Protein AF-A0A923DM86-F1 (afdb_monomer)

Solvent-accessible surface area (backbone atoms only — not comparable to full-atom values): 7112 Å² total; per-residue (Å²): 133,87,74,80,78,74,55,28,31,29,49,76,44,84,48,101,79,40,41,33,28,42,34,23,47,80,70,71,84,38,29,40,64,48,74,43,74,49,51,90,98,50,60,51,72,55,55,47,31,74,76,36,71,67,46,40,76,59,92,70,81,76,49,72,68,53,52,44,51,52,42,39,76,75,66,47,95,65,84,83,66,72,77,40,49,45,62,85,91,57,50,77,66,60,50,50,50,55,55,55,58,69,68,55,52,91,96,60,85,79,56,99,88,102

Structure (mmCIF, N/CA/C/O backbone):
data_AF-A0A923DM86-F1
#
_entry.id   AF-A0A923DM86-F1
#
loop_
_atom_site.group_PDB
_atom_site.id
_atom_site.type_symbol
_atom_site.label_atom_id
_atom_site.label_alt_id
_atom_site.label_comp_id
_atom_site.label_asym_id
_atom_site.label_entity_id
_atom_site.label_seq_id
_atom_site.pdbx_PDB_ins_code
_atom_site.Cartn_x
_atom_site.Cartn_y
_atom_site.Cartn_z
_atom_site.occupancy
_atom_site.B_iso_or_equiv
_atom_site.auth_seq_id
_atom_site.auth_comp_id
_atom_site.auth_asym_id
_atom_site.auth_atom_id
_atom_site.pdbx_PDB_model_num
ATOM 1 N N . MET A 1 1 ? 14.857 26.129 4.761 1.00 36.44 1 MET A N 1
ATOM 2 C CA . MET A 1 1 ? 13.739 26.09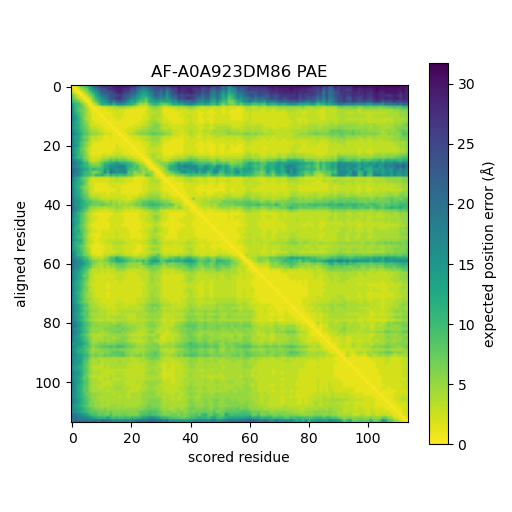2 3.795 1.00 36.44 1 MET A CA 1
ATOM 3 C C . MET A 1 1 ? 12.698 25.129 4.339 1.00 36.44 1 MET A C 1
ATOM 5 O O . MET A 1 1 ? 12.935 23.929 4.335 1.00 36.44 1 MET A O 1
ATOM 9 N N . MET A 1 2 ? 11.630 25.653 4.942 1.00 36.12 2 MET A N 1
ATOM 10 C CA . MET A 1 2 ? 10.562 24.838 5.526 1.00 36.12 2 MET A CA 1
ATOM 11 C C . MET A 1 2 ? 9.779 24.207 4.372 1.00 36.12 2 MET A C 1
ATOM 13 O O . MET A 1 2 ? 9.144 24.922 3.603 1.00 36.12 2 MET A O 1
ATOM 17 N N . LYS A 1 3 ? 9.886 22.884 4.195 1.00 40.31 3 LYS A N 1
ATOM 18 C CA . LYS A 1 3 ? 8.987 22.160 3.294 1.00 40.31 3 LYS A CA 1
ATOM 19 C C . LYS A 1 3 ? 7.604 22.217 3.929 1.00 40.31 3 LYS A C 1
ATOM 21 O O . LYS A 1 3 ? 7.429 21.705 5.031 1.00 40.31 3 LYS A O 1
ATOM 26 N N . THR A 1 4 ? 6.652 22.855 3.261 1.00 41.19 4 THR A N 1
ATOM 27 C CA . THR A 1 4 ? 5.235 22.760 3.610 1.00 41.19 4 THR A CA 1
ATOM 28 C C . THR A 1 4 ? 4.875 21.278 3.668 1.00 41.19 4 THR A C 1
ATOM 30 O O . THR A 1 4 ? 4.911 20.592 2.646 1.00 41.19 4 THR A O 1
ATOM 33 N N . VAL A 1 5 ? 4.613 20.756 4.867 1.00 54.47 5 VAL A N 1
ATOM 34 C CA . VAL A 1 5 ? 4.131 19.385 5.037 1.00 54.47 5 VAL A CA 1
ATOM 35 C C . VAL A 1 5 ? 2.682 19.407 4.587 1.00 54.47 5 VAL A C 1
ATOM 37 O O . VAL A 1 5 ? 1.798 19.846 5.315 1.00 54.47 5 VAL A O 1
ATOM 40 N N . VAL A 1 6 ? 2.447 19.024 3.337 1.00 58.72 6 VAL A N 1
ATOM 41 C CA . VAL A 1 6 ? 1.090 18.840 2.836 1.00 58.72 6 VAL A CA 1
ATOM 42 C C . VAL A 1 6 ? 0.488 17.670 3.615 1.00 58.72 6 VAL A C 1
ATOM 44 O O . VAL A 1 6 ? 1.023 16.559 3.568 1.00 58.72 6 VAL A O 1
ATOM 47 N N . ALA A 1 7 ? -0.590 17.931 4.358 1.00 78.38 7 ALA A N 1
ATOM 48 C CA . ALA A 1 7 ? -1.293 16.918 5.134 1.00 78.38 7 ALA A CA 1
ATOM 49 C C . ALA A 1 7 ? -1.739 15.787 4.199 1.00 78.38 7 ALA A C 1
ATOM 51 O O . ALA A 1 7 ? -2.522 15.998 3.273 1.00 78.38 7 ALA A O 1
ATOM 52 N N . CYS A 1 8 ? -1.183 14.594 4.395 1.00 90.06 8 CYS A N 1
ATOM 53 C CA . CYS A 1 8 ? -1.580 13.428 3.619 1.00 90.06 8 CYS A CA 1
ATOM 54 C C . CYS A 1 8 ? -2.990 12.987 4.029 1.00 90.06 8 CYS A C 1
ATOM 56 O O . CYS A 1 8 ? -3.420 13.187 5.163 1.00 90.06 8 CYS A O 1
ATOM 58 N N . VAL A 1 9 ? -3.699 12.332 3.120 1.00 92.12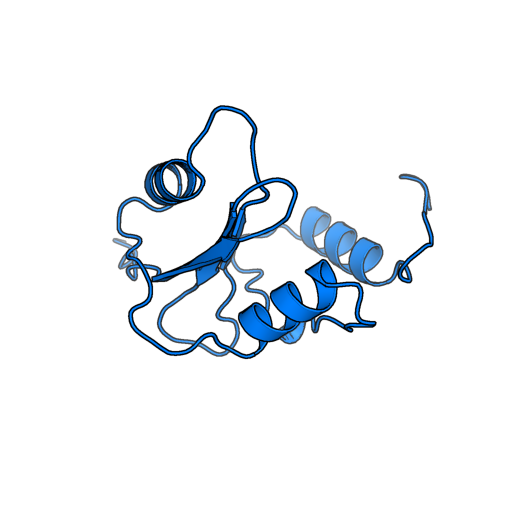 9 VAL A N 1
ATOM 59 C CA . VAL A 1 9 ? -4.965 11.660 3.435 1.00 92.12 9 VAL A CA 1
ATOM 60 C C . VAL A 1 9 ? -4.761 10.158 3.383 1.00 92.12 9 VAL A C 1
ATOM 62 O O . VAL A 1 9 ? -3.910 9.679 2.629 1.00 92.12 9 VAL A O 1
ATOM 65 N N . TYR A 1 10 ? -5.517 9.394 4.164 1.00 93.75 10 TYR A N 1
ATOM 66 C CA . TYR A 1 10 ? -5.429 7.940 4.110 1.00 93.75 10 TYR A CA 1
ATOM 67 C C . TYR A 1 10 ? -6.782 7.236 4.095 1.00 93.75 10 TYR A C 1
ATOM 69 O O . TYR A 1 10 ? -7.732 7.662 4.745 1.00 93.75 10 TYR A O 1
ATOM 77 N N . ASP A 1 11 ? -6.835 6.115 3.380 1.00 93.62 11 ASP A N 1
ATOM 78 C CA . ASP A 1 11 ? -7.936 5.154 3.440 1.00 93.62 11 ASP A CA 1
ATOM 79 C C . ASP A 1 11 ? -7.484 3.898 4.187 1.00 93.62 11 ASP A C 1
ATOM 81 O O . ASP A 1 11 ? -6.316 3.503 4.107 1.00 93.62 11 ASP A O 1
ATOM 85 N N . LEU A 1 12 ? -8.424 3.252 4.874 1.00 94.31 12 LEU A N 1
ATOM 86 C CA . LEU A 1 12 ? -8.256 1.912 5.429 1.00 94.31 12 LEU A CA 1
ATOM 87 C C . LEU A 1 12 ? -9.169 0.954 4.667 1.00 94.31 12 LEU A C 1
ATOM 89 O O . LEU A 1 12 ? -10.367 1.196 4.531 1.00 94.31 12 LEU A O 1
ATOM 93 N N . ILE A 1 13 ? -8.587 -0.124 4.161 1.00 93.56 13 ILE A N 1
ATOM 94 C CA . ILE A 1 13 ? -9.281 -1.166 3.416 1.00 93.56 13 ILE A CA 1
ATOM 95 C C . ILE A 1 13 ? -9.245 -2.444 4.255 1.00 93.56 13 ILE A C 1
ATOM 97 O O . ILE A 1 13 ? -8.158 -2.984 4.491 1.00 93.56 13 ILE A O 1
ATOM 101 N N . PRO A 1 14 ? -10.401 -2.948 4.716 1.00 91.38 14 PRO A N 1
ATOM 102 C CA . PRO A 1 14 ? -10.467 -4.234 5.391 1.00 91.38 14 PRO A CA 1
ATOM 103 C C . PRO A 1 14 ? -9.977 -5.363 4.478 1.00 91.38 14 PRO A C 1
ATOM 105 O O . PRO A 1 14 ? -10.295 -5.403 3.292 1.00 91.38 14 PRO A O 1
ATOM 108 N N . SER A 1 15 ? -9.235 -6.313 5.040 1.00 90.75 15 SER A N 1
ATOM 109 C CA . SER A 1 15 ? -8.862 -7.555 4.361 1.00 90.75 15 SER A CA 1
ATOM 110 C C . SER A 1 15 ? -8.935 -8.734 5.337 1.00 90.75 15 SER A C 1
ATOM 112 O O . SER A 1 15 ? -8.920 -8.511 6.553 1.00 90.75 15 SER A O 1
ATOM 114 N N . PRO A 1 16 ? -8.951 -9.990 4.849 1.00 88.12 16 PRO A N 1
ATOM 115 C CA . PRO A 1 16 ? -8.966 -11.172 5.716 1.00 88.12 16 PRO A CA 1
ATOM 116 C C . PRO A 1 16 ? -7.795 -11.259 6.708 1.00 88.12 16 PRO A C 1
ATOM 118 O O . PRO A 1 16 ? -7.899 -11.953 7.713 1.00 88.12 16 PRO A O 1
ATOM 121 N N . ILE A 1 17 ? -6.687 -10.557 6.441 1.00 88.62 17 ILE A N 1
ATOM 122 C CA . ILE A 1 17 ? -5.476 -10.554 7.276 1.00 88.62 17 ILE A CA 1
ATOM 123 C C . ILE A 1 17 ? -5.271 -9.229 8.036 1.00 88.62 17 ILE A C 1
ATOM 125 O O . ILE A 1 17 ? -4.206 -8.999 8.603 1.00 88.62 17 ILE A O 1
ATOM 129 N N . GLY A 1 18 ? -6.289 -8.361 8.064 1.00 91.75 18 GLY A N 1
ATOM 130 C CA . GLY A 1 18 ? -6.282 -7.060 8.741 1.00 91.75 18 GLY A CA 1
ATOM 131 C C . GLY A 1 18 ? -6.360 -5.870 7.779 1.00 91.75 18 GLY A C 1
ATOM 132 O O . GLY A 1 18 ? -6.495 -6.036 6.569 1.00 91.75 18 GLY A O 1
ATOM 133 N N . GLU A 1 19 ? -6.312 -4.647 8.304 1.00 94.69 19 GLU A N 1
ATOM 134 C CA . GLU A 1 19 ? -6.504 -3.432 7.500 1.00 94.69 19 GLU A CA 1
ATOM 135 C C . GLU A 1 19 ? -5.265 -3.073 6.672 1.00 94.69 19 GLU A C 1
ATOM 137 O O . GLU A 1 19 ? -4.175 -2.871 7.218 1.00 94.69 19 GLU A O 1
ATOM 142 N N . VAL A 1 20 ? -5.453 -2.920 5.361 1.00 95.75 20 VAL A N 1
ATOM 143 C CA . VAL A 1 20 ? -4.485 -2.295 4.455 1.00 95.75 20 VAL A CA 1
ATOM 144 C C . VAL A 1 20 ? -4.689 -0.785 4.501 1.00 95.75 20 VAL A C 1
ATOM 146 O O . VAL A 1 20 ? -5.802 -0.297 4.329 1.00 95.75 20 VAL A O 1
ATOM 149 N N . GLY A 1 21 ? -3.619 -0.032 4.719 1.00 95.62 21 GLY A N 1
ATOM 150 C CA . GLY A 1 21 ? -3.650 1.426 4.719 1.00 95.62 21 GLY A CA 1
ATOM 151 C C . GLY A 1 21 ? -3.085 1.993 3.428 1.00 95.62 21 GLY A C 1
ATOM 152 O O . GLY A 1 21 ? -2.027 1.551 2.992 1.00 95.62 21 GLY A O 1
ATOM 153 N N . ILE A 1 22 ? -3.731 2.991 2.831 1.00 94.44 22 ILE A N 1
ATOM 154 C CA . ILE A 1 22 ? -3.188 3.689 1.658 1.00 94.44 22 ILE A CA 1
ATOM 155 C C . ILE A 1 22 ? -3.072 5.167 1.986 1.00 94.44 22 ILE A C 1
ATOM 157 O O . ILE A 1 22 ? -4.083 5.835 2.181 1.00 94.44 22 ILE A O 1
ATOM 161 N N . VAL A 1 23 ? -1.843 5.675 2.021 1.00 93.62 23 VAL A N 1
ATOM 162 C CA . VAL A 1 23 ? -1.536 7.084 2.276 1.00 93.62 23 VAL A CA 1
ATOM 163 C C . VAL A 1 23 ? -1.309 7.798 0.957 1.00 93.62 23 VAL A C 1
ATOM 165 O O . VAL A 1 23 ? -0.554 7.326 0.098 1.00 93.62 23 VAL A O 1
ATOM 168 N N . ARG A 1 24 ? -1.949 8.956 0.811 1.00 91.12 24 ARG A N 1
ATOM 169 C CA . ARG A 1 24 ? -1.922 9.759 -0.402 1.00 91.12 24 ARG A CA 1
ATOM 170 C C . ARG A 1 24 ? -1.590 11.217 -0.152 1.00 91.12 24 ARG A C 1
ATOM 172 O O . ARG A 1 24 ? -1.926 11.767 0.895 1.00 91.12 24 ARG A O 1
ATOM 179 N N . ARG A 1 25 ? -1.013 11.862 -1.166 1.00 86.38 25 ARG A N 1
ATOM 180 C CA . ARG A 1 25 ? -1.016 13.324 -1.261 1.00 86.38 25 ARG A CA 1
ATOM 181 C C . ARG A 1 25 ? -2.431 13.795 -1.635 1.00 86.38 25 ARG A C 1
ATOM 183 O O . ARG A 1 25 ? -3.053 13.161 -2.487 1.00 86.38 25 ARG A O 1
ATOM 190 N N . PRO A 1 26 ? -2.943 14.878 -1.029 1.00 76.50 26 PRO A N 1
ATOM 191 C CA . PRO A 1 26 ? -4.275 15.403 -1.337 1.00 76.50 26 PRO A CA 1
ATOM 192 C C . PRO A 1 26 ? -4.361 16.000 -2.749 1.00 76.50 26 PRO A C 1
ATOM 194 O O . PRO A 1 26 ? -5.445 16.063 -3.319 1.00 76.50 26 PRO A O 1
ATOM 197 N N . GLU A 1 27 ? -3.227 16.397 -3.332 1.00 71.38 27 GLU A N 1
ATOM 198 C CA . GLU A 1 27 ? -3.136 16.985 -4.668 1.00 71.38 27 GLU A CA 1
ATOM 199 C C . GLU A 1 27 ? -1.983 16.351 -5.464 1.00 71.38 27 GLU A C 1
ATOM 201 O O . GLU A 1 27 ? -0.927 16.036 -4.906 1.00 71.38 27 GLU A O 1
ATOM 206 N N . GLY A 1 28 ? -2.174 16.181 -6.779 1.00 65.88 28 GLY A N 1
ATOM 207 C CA . GLY A 1 28 ? -1.143 15.722 -7.718 1.00 65.88 28 GLY A CA 1
ATOM 208 C C . GLY A 1 28 ? -1.540 14.522 -8.586 1.00 65.88 28 GLY A C 1
ATOM 209 O O . GLY A 1 28 ? -2.534 13.844 -8.342 1.00 65.88 28 GLY A O 1
ATOM 210 N N . ALA A 1 29 ? -0.734 14.258 -9.620 1.00 62.84 29 ALA A N 1
ATOM 211 C CA . ALA A 1 29 ? -0.955 13.167 -10.579 1.00 62.84 29 ALA A CA 1
ATOM 212 C C . ALA A 1 29 ? -0.592 11.771 -10.030 1.00 62.84 29 ALA A C 1
ATOM 214 O O . ALA A 1 29 ? -1.089 10.765 -10.533 1.00 62.84 29 ALA A O 1
ATOM 215 N N . PHE A 1 30 ? 0.249 11.717 -8.992 1.00 67.94 30 PHE A N 1
ATOM 216 C CA . PHE A 1 30 ? 0.761 10.495 -8.365 1.00 67.94 30 PHE A CA 1
ATOM 217 C C . PHE A 1 30 ? 0.333 10.470 -6.895 1.00 67.94 30 PHE A C 1
ATOM 219 O O . PHE A 1 30 ? 1.114 10.845 -6.018 1.00 67.94 30 PHE A O 1
ATOM 226 N N . PRO A 1 31 ? -0.931 10.136 -6.595 1.00 75.69 31 PRO A N 1
ATOM 227 C CA . PRO A 1 31 ? -1.451 10.354 -5.258 1.00 75.69 31 PRO A CA 1
ATOM 228 C C . PRO A 1 31 ? -0.848 9.377 -4.254 1.00 75.69 31 PRO A C 1
ATOM 230 O O . PRO A 1 31 ? -0.691 9.759 -3.105 1.00 75.69 31 PRO A O 1
ATOM 233 N N . VAL A 1 32 ? -0.492 8.144 -4.638 1.00 90.19 32 VAL A N 1
ATOM 234 C CA . VAL A 1 32 ? -0.110 7.108 -3.666 1.00 90.19 32 VAL A CA 1
ATOM 235 C C . VAL A 1 32 ? 1.329 7.296 -3.206 1.00 90.19 32 VAL A C 1
ATOM 237 O O . VAL A 1 32 ? 2.273 7.045 -3.954 1.00 90.19 32 VAL A O 1
ATOM 240 N N . ARG A 1 33 ? 1.477 7.686 -1.936 1.00 90.12 33 ARG A N 1
ATOM 241 C CA . ARG A 1 33 ? 2.771 7.878 -1.279 1.00 90.12 33 ARG A CA 1
ATOM 242 C C . ARG A 1 33 ? 3.267 6.607 -0.602 1.00 90.12 33 ARG A C 1
ATOM 244 O O . ARG A 1 33 ? 4.460 6.330 -0.631 1.00 90.12 33 ARG A O 1
ATOM 251 N N . MET A 1 34 ? 2.371 5.864 0.047 1.00 91.62 34 MET A N 1
ATOM 252 C CA . MET A 1 34 ? 2.741 4.663 0.795 1.00 91.62 34 MET A CA 1
ATOM 253 C C . MET A 1 34 ? 1.550 3.725 0.980 1.00 91.62 34 MET A C 1
ATOM 255 O O . MET A 1 34 ? 0.426 4.177 1.200 1.00 91.62 34 MET A O 1
ATOM 259 N N . ILE A 1 35 ? 1.812 2.418 0.943 1.00 93.12 35 ILE A N 1
ATOM 260 C CA . ILE A 1 35 ? 0.851 1.376 1.310 1.00 93.12 35 ILE A CA 1
ATOM 261 C C . ILE A 1 35 ? 1.359 0.685 2.577 1.00 93.12 35 ILE A C 1
ATOM 263 O O . ILE A 1 35 ? 2.490 0.206 2.626 1.00 93.12 35 ILE A O 1
ATOM 267 N N . PHE A 1 36 ? 0.517 0.630 3.603 1.00 95.75 36 PHE A N 1
ATOM 268 C CA . PHE A 1 36 ? 0.764 -0.095 4.841 1.00 95.75 36 PHE A CA 1
ATOM 269 C C . PHE A 1 36 ? 0.074 -1.449 4.764 1.00 95.75 36 PHE A C 1
ATOM 271 O O . PHE A 1 36 ? -1.154 -1.526 4.719 1.00 95.75 36 PHE A O 1
ATOM 278 N N . LEU A 1 37 ? 0.865 -2.518 4.785 1.00 94.19 37 LEU A N 1
ATOM 279 C CA . LEU A 1 37 ? 0.331 -3.868 4.919 1.00 94.19 37 LEU A CA 1
ATOM 280 C C . LEU A 1 37 ? -0.139 -4.128 6.360 1.00 94.19 37 LEU A C 1
ATOM 282 O O . LEU A 1 37 ? 0.426 -3.535 7.295 1.00 94.19 37 LEU A O 1
ATOM 286 N N . PRO A 1 38 ? -1.128 -5.018 6.552 1.00 92.88 38 PRO A N 1
ATOM 287 C CA . PRO A 1 38 ? -1.596 -5.409 7.872 1.00 92.88 38 PRO A CA 1
ATOM 288 C C . PRO A 1 38 ? -0.450 -5.933 8.737 1.00 92.88 38 PRO A C 1
ATOM 290 O O . PRO A 1 38 ? 0.447 -6.622 8.253 1.00 92.88 38 PRO A O 1
ATOM 293 N N . HIS A 1 39 ? -0.473 -5.599 10.025 1.00 91.38 39 HIS A N 1
ATOM 294 C CA . HIS A 1 39 ? 0.522 -6.058 10.989 1.00 91.38 39 HIS A CA 1
ATOM 295 C C . HIS A 1 39 ? -0.182 -6.551 12.249 1.00 91.38 39 HIS A C 1
ATOM 297 O O . HIS A 1 39 ? -0.958 -5.824 12.868 1.00 91.38 39 HIS A O 1
ATOM 303 N N . VAL A 1 40 ? 0.122 -7.780 12.664 1.00 86.75 40 VAL A N 1
ATOM 304 C CA . VAL A 1 40 ? -0.463 -8.380 13.869 1.00 86.75 40 VAL A CA 1
ATOM 305 C C . VAL A 1 40 ? -0.085 -7.557 15.102 1.00 86.75 40 VAL A C 1
ATOM 307 O O . VAL A 1 40 ? 1.081 -7.227 15.299 1.00 86.75 40 VAL A O 1
ATOM 310 N N . GLY A 1 41 ? -1.066 -7.201 15.931 1.00 84.56 41 GLY A N 1
ATOM 311 C CA . GLY A 1 41 ? -0.828 -6.471 17.182 1.00 84.56 41 GLY A CA 1
ATOM 312 C C . GLY A 1 41 ? -0.574 -4.966 17.034 1.00 84.56 41 GLY A C 1
ATOM 313 O O . GLY A 1 41 ? -0.289 -4.311 18.033 1.00 84.56 41 GLY A O 1
ATOM 314 N N . ALA A 1 42 ? -0.704 -4.391 15.832 1.00 88.94 42 ALA A N 1
ATOM 315 C CA . ALA A 1 42 ? -0.567 -2.951 15.625 1.00 88.94 42 ALA A CA 1
ATOM 316 C C . ALA A 1 42 ? -1.689 -2.393 14.739 1.00 88.94 42 ALA A C 1
ATOM 318 O O . ALA A 1 42 ? -1.966 -2.912 13.662 1.00 88.94 42 ALA A O 1
ATOM 319 N N . SER A 1 43 ? -2.311 -1.289 15.168 1.00 94.06 43 SER A N 1
ATOM 320 C CA . SER A 1 43 ? -3.304 -0.588 14.346 1.00 94.06 43 SER A CA 1
ATOM 321 C C . SER A 1 43 ? -2.632 0.057 13.135 1.00 94.06 43 SER A C 1
ATOM 323 O O . SER A 1 43 ? -1.715 0.869 13.288 1.00 94.06 43 SER A O 1
ATOM 325 N N . THR A 1 44 ? -3.135 -0.241 11.936 1.00 96.75 44 THR A N 1
ATOM 326 C CA . THR A 1 44 ? -2.670 0.380 10.689 1.00 96.75 44 THR A CA 1
ATOM 327 C C . THR A 1 44 ? -2.807 1.904 10.745 1.00 96.75 44 THR A C 1
ATOM 329 O O . THR A 1 44 ? -1.859 2.609 10.413 1.00 96.75 44 THR A O 1
ATOM 332 N N . SER A 1 45 ? -3.917 2.430 11.278 1.00 95.69 45 SER A N 1
ATOM 333 C CA . SER A 1 45 ? -4.113 3.881 11.444 1.00 95.69 45 SER A CA 1
ATOM 334 C C . SER A 1 45 ? -3.075 4.538 12.363 1.00 95.69 45 SER A C 1
ATOM 336 O O . SER A 1 45 ? -2.632 5.657 12.105 1.00 95.69 45 SER A O 1
ATOM 338 N N . LYS A 1 46 ? -2.653 3.838 13.425 1.00 95.50 46 LYS A N 1
ATOM 339 C CA . LYS A 1 46 ? -1.621 4.327 14.345 1.00 95.50 46 LYS A CA 1
ATOM 340 C C . LYS A 1 46 ? -0.264 4.382 13.646 1.00 95.50 46 LYS A C 1
ATOM 342 O O . LYS A 1 46 ? 0.379 5.421 13.687 1.00 95.50 46 LYS A O 1
ATOM 347 N N . ARG A 1 47 ? 0.113 3.313 12.936 1.00 96.94 47 ARG A N 1
ATOM 348 C CA . ARG A 1 47 ? 1.366 3.235 12.162 1.00 96.94 47 ARG A CA 1
ATOM 349 C C . ARG A 1 47 ? 1.443 4.290 11.057 1.00 96.94 47 ARG A C 1
ATOM 351 O O . ARG A 1 47 ? 2.506 4.864 10.824 1.00 96.94 47 ARG A O 1
ATOM 358 N N . ILE A 1 48 ? 0.313 4.572 10.403 1.00 96.25 48 ILE A N 1
ATOM 359 C CA . ILE A 1 48 ? 0.209 5.676 9.443 1.00 96.25 48 ILE A CA 1
ATOM 360 C C . ILE A 1 48 ? 0.540 6.994 10.134 1.00 96.25 48 ILE A C 1
ATOM 362 O O . ILE A 1 48 ? 1.419 7.692 9.652 1.00 96.25 48 ILE A O 1
ATOM 366 N N . ARG A 1 49 ? -0.100 7.316 11.266 1.00 95.06 49 ARG A N 1
ATOM 367 C CA . ARG A 1 49 ? 0.151 8.573 11.993 1.00 95.06 49 ARG A CA 1
ATOM 368 C C . ARG A 1 49 ? 1.546 8.652 12.619 1.00 95.06 49 ARG A C 1
ATOM 370 O O . ARG A 1 49 ? 2.092 9.734 12.739 1.00 95.06 49 ARG A O 1
ATOM 377 N N . GLU A 1 50 ? 2.162 7.530 12.974 1.00 95.19 50 GLU A N 1
ATOM 378 C CA . GLU A 1 50 ? 3.568 7.505 13.405 1.00 95.19 50 GLU A CA 1
ATOM 379 C C . GLU A 1 50 ? 4.520 7.894 12.259 1.00 95.19 50 GLU A C 1
ATOM 381 O O . GLU A 1 50 ? 5.522 8.564 12.490 1.00 95.19 50 GLU A O 1
ATOM 386 N N . THR A 1 51 ? 4.194 7.512 11.019 1.00 93.69 51 THR A N 1
ATOM 387 C CA . THR A 1 51 ? 5.011 7.816 9.827 1.00 93.69 51 THR A CA 1
ATOM 388 C C . THR A 1 51 ? 4.661 9.175 9.208 1.00 93.69 51 THR A C 1
ATOM 390 O O . THR A 1 51 ? 5.530 9.892 8.718 1.00 93.69 51 THR A O 1
ATOM 393 N N . PHE A 1 52 ? 3.380 9.537 9.238 1.00 93.00 52 PHE A N 1
ATOM 394 C CA . PHE A 1 52 ? 2.798 10.758 8.694 1.00 93.00 52 PHE A CA 1
ATOM 395 C C . PHE A 1 52 ? 1.922 11.414 9.778 1.00 93.00 52 PHE A C 1
ATOM 397 O O . PHE A 1 52 ? 0.706 11.216 9.774 1.00 93.00 52 PHE A O 1
ATOM 404 N N . PRO A 1 53 ? 2.511 12.180 10.717 1.00 93.88 53 PRO A N 1
ATOM 405 C CA . PRO A 1 53 ? 1.800 12.734 11.879 1.00 93.88 53 PRO A CA 1
ATOM 406 C C . PRO A 1 53 ? 0.553 13.549 11.542 1.00 93.88 53 PRO A C 1
ATOM 408 O O . PRO A 1 53 ? -0.476 13.406 12.196 1.00 93.88 53 PRO A O 1
ATOM 411 N N . GLU A 1 54 ? 0.622 14.322 10.460 1.00 92.12 54 GLU A N 1
ATOM 412 C CA . GLU A 1 54 ? -0.469 15.181 9.988 1.00 92.12 54 GLU A CA 1
ATOM 413 C C . GLU A 1 54 ? -1.460 14.447 9.067 1.00 92.12 54 GLU A C 1
ATOM 415 O O . GLU A 1 54 ? -2.296 15.081 8.424 1.00 92.12 54 GLU A O 1
ATOM 420 N N . ALA A 1 55 ? -1.349 13.120 8.924 1.00 93.06 55 ALA A N 1
ATOM 421 C CA . ALA A 1 55 ? -2.230 12.375 8.040 1.00 93.06 55 ALA A CA 1
ATOM 422 C C . ALA A 1 55 ? -3.629 12.211 8.641 1.00 93.06 55 ALA A C 1
ATOM 424 O O . ALA A 1 55 ? -3.793 11.746 9.774 1.00 93.06 55 ALA A O 1
ATOM 425 N N . VAL A 1 56 ? -4.646 12.516 7.840 1.00 92.88 56 VAL A N 1
ATOM 426 C CA . VAL A 1 56 ? -6.056 12.437 8.241 1.00 92.88 56 VAL A CA 1
ATOM 427 C C . VAL A 1 56 ? -6.802 11.351 7.459 1.00 92.88 56 VAL A C 1
ATOM 429 O O . VAL A 1 56 ? -6.453 11.082 6.306 1.00 92.88 56 VAL A O 1
ATOM 432 N N . PRO A 1 57 ? -7.831 10.710 8.044 1.00 92.31 57 PRO A N 1
ATOM 433 C CA . PRO A 1 57 ? -8.701 9.821 7.286 1.00 92.31 57 PRO A CA 1
ATOM 434 C C . PRO A 1 57 ? -9.342 10.557 6.105 1.00 92.31 57 PRO A C 1
ATOM 436 O O . PRO A 1 57 ? -9.795 11.694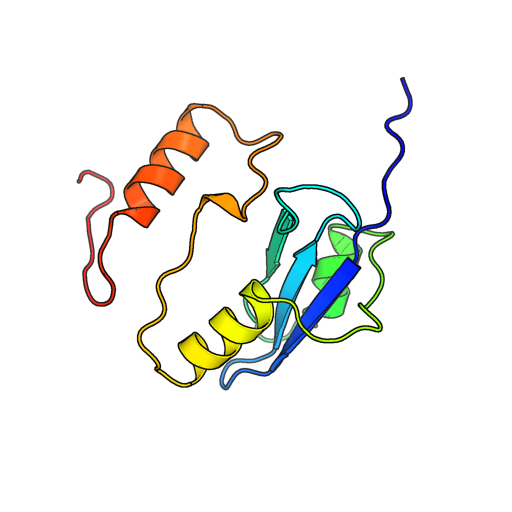 6.241 1.00 92.31 57 PRO A O 1
ATOM 439 N N . SER A 1 58 ? -9.421 9.893 4.959 1.00 89.3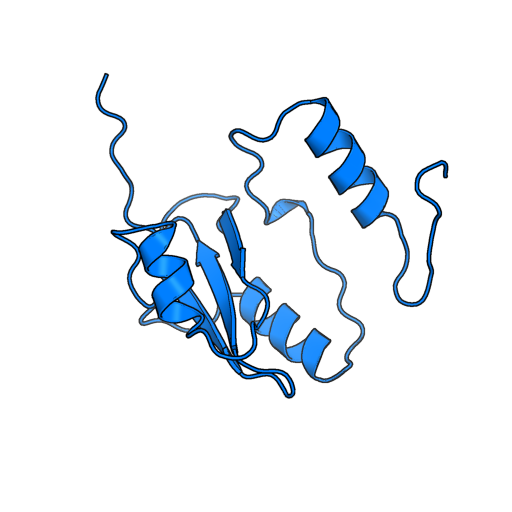1 58 SER A N 1
ATOM 440 C CA . SER A 1 58 ? -10.204 10.355 3.817 1.00 89.31 58 SER A CA 1
ATOM 441 C C . SER A 1 58 ? -11.696 10.350 4.164 1.00 89.31 58 SER A C 1
ATOM 443 O O . SER A 1 58 ? -12.207 9.403 4.763 1.00 89.31 58 SER A O 1
ATOM 445 N N . SER A 1 59 ? -12.408 11.410 3.782 1.00 80.12 59 SER A N 1
ATOM 446 C CA . SER A 1 59 ? -13.858 11.565 3.979 1.00 80.12 59 SER A CA 1
ATOM 447 C C . SER A 1 59 ? -14.679 11.277 2.712 1.00 80.12 59 SER A C 1
ATOM 449 O O . SER A 1 59 ? -15.893 11.483 2.696 1.00 80.12 59 SER A O 1
ATOM 451 N N . GLY A 1 60 ? -14.027 10.826 1.635 1.00 74.31 60 GLY A N 1
ATOM 452 C CA . GLY A 1 60 ? -14.615 10.697 0.302 1.00 74.31 60 GLY A CA 1
ATOM 453 C C . GLY A 1 60 ? -14.850 9.261 -0.166 1.00 74.31 60 GLY A C 1
ATOM 454 O O . GLY A 1 60 ? -14.598 8.283 0.535 1.00 74.31 60 GLY A O 1
ATOM 455 N N . LYS A 1 61 ? -15.330 9.132 -1.409 1.00 76.56 61 LYS A N 1
ATOM 456 C CA . LYS A 1 61 ? -15.370 7.838 -2.101 1.00 76.56 61 LYS A CA 1
ATOM 457 C C . LYS A 1 61 ? -13.945 7.335 -2.328 1.00 76.56 61 LYS A C 1
ATOM 459 O O . LYS A 1 61 ? -13.056 8.127 -2.634 1.00 76.56 61 LYS A O 1
ATOM 464 N N . LYS A 1 62 ? -13.765 6.014 -2.250 1.00 81.56 62 LYS A N 1
ATOM 465 C CA . LYS A 1 62 ? -12.504 5.356 -2.609 1.00 81.56 62 LYS A CA 1
ATOM 466 C C . LYS A 1 62 ? -12.118 5.735 -4.033 1.00 81.56 62 LYS A C 1
ATOM 468 O O . LYS A 1 62 ? -12.957 5.726 -4.936 1.00 81.56 62 LYS A O 1
ATOM 473 N N . ASP A 1 63 ? -10.847 6.056 -4.218 1.00 84.25 63 ASP A N 1
ATOM 474 C CA . ASP A 1 63 ? -10.300 6.291 -5.544 1.00 84.25 63 ASP A CA 1
ATOM 475 C C . ASP A 1 63 ? -10.135 4.976 -6.322 1.00 84.25 63 ASP A C 1
ATOM 477 O O . ASP A 1 63 ? -10.357 3.870 -5.815 1.00 84.25 63 ASP A O 1
ATOM 481 N N . LYS A 1 64 ? -9.704 5.102 -7.579 1.00 87.31 64 LYS A N 1
ATOM 482 C CA . LYS A 1 64 ? -9.461 3.956 -8.457 1.00 87.31 64 LYS A CA 1
ATOM 483 C C . LYS A 1 64 ? -8.505 2.937 -7.828 1.00 87.31 64 LYS A C 1
ATOM 485 O O . LYS A 1 64 ? -8.784 1.744 -7.893 1.00 87.31 64 LYS A O 1
ATOM 490 N N . THR A 1 65 ? -7.409 3.383 -7.215 1.00 89.25 65 THR A N 1
ATOM 491 C CA . THR A 1 65 ? -6.417 2.481 -6.612 1.00 89.25 65 THR A CA 1
ATOM 4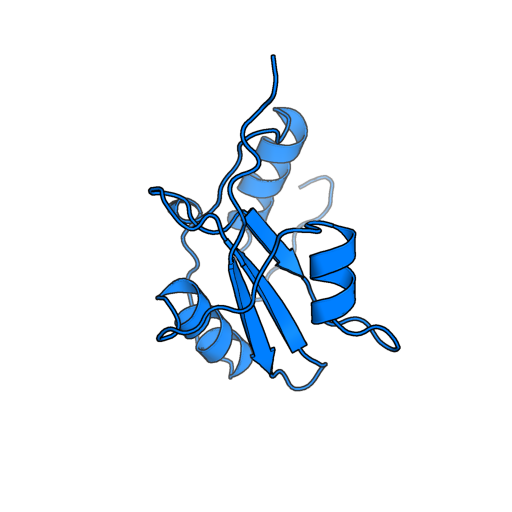92 C C . THR A 1 65 ? -6.995 1.728 -5.417 1.00 89.25 65 THR A C 1
ATOM 494 O O . THR A 1 65 ? -6.758 0.531 -5.280 1.00 89.25 65 THR A O 1
ATOM 497 N N . GLY A 1 66 ? -7.796 2.393 -4.581 1.00 90.12 66 GLY A N 1
ATOM 498 C CA . GLY A 1 66 ? -8.491 1.765 -3.463 1.00 90.12 66 GLY A CA 1
ATOM 499 C C . GLY A 1 66 ? -9.456 0.684 -3.941 1.00 90.12 66 GLY A C 1
ATOM 500 O O . GLY A 1 66 ? -9.382 -0.447 -3.472 1.00 90.12 66 GLY A O 1
ATOM 501 N N . MET A 1 67 ? -10.283 0.989 -4.947 1.00 91.56 67 MET A N 1
ATOM 502 C CA . MET A 1 67 ? -11.180 0.000 -5.562 1.00 91.56 67 MET A CA 1
ATOM 503 C C . MET A 1 67 ? -10.414 -1.183 -6.179 1.00 91.56 67 MET A C 1
ATOM 505 O O . MET A 1 67 ? -10.833 -2.331 -6.056 1.00 91.56 67 MET A O 1
ATOM 509 N N . GLN A 1 68 ? -9.277 -0.919 -6.827 1.00 93.38 68 GLN A N 1
ATOM 510 C CA . GLN A 1 68 ? -8.417 -1.953 -7.406 1.00 93.38 68 GLN A CA 1
ATOM 511 C C . GLN A 1 68 ? -7.790 -2.861 -6.339 1.00 93.38 68 GLN A C 1
ATOM 513 O O . GLN A 1 68 ? -7.696 -4.067 -6.551 1.00 93.38 68 GLN A O 1
ATOM 518 N N . ILE A 1 69 ? -7.378 -2.307 -5.196 1.00 92.25 69 ILE A N 1
ATOM 519 C CA . ILE A 1 69 ? -6.862 -3.095 -4.070 1.00 92.25 69 ILE A CA 1
ATOM 520 C C . ILE A 1 69 ? -7.962 -3.988 -3.494 1.00 92.25 69 ILE A C 1
ATOM 522 O O . ILE A 1 69 ? -7.703 -5.162 -3.250 1.00 92.25 69 ILE A O 1
ATOM 526 N N . GLU A 1 70 ? -9.189 -3.488 -3.343 1.00 92.50 70 GLU A N 1
ATOM 527 C CA . GLU A 1 70 ? -10.319 -4.311 -2.885 1.00 92.50 70 GLU A CA 1
ATOM 528 C C . GLU A 1 70 ? -10.606 -5.483 -3.820 1.00 92.50 70 GLU A C 1
ATOM 530 O O . GLU A 1 70 ? -10.679 -6.622 -3.363 1.00 92.50 70 GLU A O 1
ATOM 535 N N . ALA A 1 71 ? -10.692 -5.224 -5.126 1.00 94.00 71 ALA A N 1
ATOM 536 C CA . ALA A 1 71 ? -10.878 -6.270 -6.129 1.00 94.00 71 ALA A CA 1
ATOM 537 C C . ALA A 1 71 ? -9.732 -7.299 -6.091 1.00 94.00 71 ALA A C 1
ATOM 539 O O . ALA A 1 71 ? -9.963 -8.507 -6.085 1.00 94.00 71 ALA A O 1
ATOM 540 N N . TYR A 1 72 ? -8.482 -6.838 -5.975 1.00 93.31 72 TYR A N 1
ATOM 541 C CA . TYR A 1 72 ? -7.323 -7.726 -5.869 1.00 93.31 72 TYR A CA 1
ATOM 542 C C . TYR A 1 72 ? -7.386 -8.621 -4.622 1.00 93.31 72 TYR A C 1
ATOM 544 O O . TYR A 1 72 ? -7.121 -9.819 -4.712 1.00 93.31 72 TYR A O 1
ATOM 552 N N . LEU A 1 73 ? -7.770 -8.060 -3.471 1.00 91.38 73 LEU A N 1
ATOM 553 C CA . LEU A 1 73 ? -7.939 -8.801 -2.218 1.00 91.38 73 LEU A CA 1
ATOM 554 C C . LEU A 1 73 ? -9.121 -9.780 -2.266 1.00 91.38 73 LEU A C 1
ATOM 556 O O . LEU A 1 73 ? -9.074 -10.811 -1.598 1.00 91.38 73 LEU A O 1
ATOM 560 N N . ALA A 1 74 ? -10.143 -9.495 -3.076 1.00 92.56 74 ALA A N 1
ATOM 561 C CA . ALA A 1 74 ? -11.234 -10.421 -3.382 1.00 92.56 74 ALA A CA 1
ATOM 562 C C . ALA A 1 74 ? -10.828 -11.539 -4.364 1.00 92.56 74 ALA A C 1
ATOM 564 O O . ALA A 1 74 ? -11.580 -12.491 -4.561 1.00 92.56 74 ALA A O 1
ATOM 565 N N . GLY A 1 75 ? -9.626 -11.462 -4.944 1.00 91.88 75 GLY A N 1
ATOM 566 C CA . GLY A 1 75 ? -9.063 -12.470 -5.838 1.00 91.88 75 GLY A CA 1
ATOM 567 C C . GLY A 1 75 ? -9.084 -12.088 -7.317 1.00 91.88 75 GLY A C 1
ATOM 568 O O . GLY A 1 75 ? -8.450 -12.789 -8.111 1.00 91.88 75 GLY A O 1
ATOM 569 N N . ASP A 1 76 ? -9.702 -10.968 -7.692 1.00 95.12 76 ASP A N 1
ATOM 570 C CA . ASP A 1 76 ? -9.835 -10.546 -9.087 1.00 95.12 76 ASP A CA 1
ATOM 571 C C . ASP A 1 76 ? -8.481 -10.268 -9.740 1.00 95.12 76 ASP A C 1
ATOM 573 O O . ASP A 1 76 ? -7.531 -9.797 -9.105 1.00 95.12 76 ASP A O 1
ATOM 577 N N . ALA A 1 77 ? -8.382 -10.536 -11.043 1.00 93.62 77 ALA A N 1
ATOM 578 C CA . ALA A 1 77 ? -7.203 -10.220 -11.840 1.00 93.62 77 ALA A CA 1
ATOM 579 C C . ALA A 1 77 ? -7.101 -8.703 -12.074 1.00 93.62 77 ALA A C 1
ATOM 581 O O . ALA A 1 77 ? -7.701 -8.150 -12.993 1.00 93.62 77 ALA A O 1
ATOM 582 N N . VAL A 1 78 ? -6.319 -8.031 -11.231 1.00 93.75 78 VAL A N 1
ATOM 583 C CA . VAL A 1 78 ? -6.095 -6.583 -11.291 1.00 93.75 78 VAL A CA 1
ATOM 584 C C . VAL A 1 78 ? -4.671 -6.280 -11.745 1.00 93.75 78 VAL A C 1
ATOM 586 O O . VAL A 1 78 ? -3.710 -6.798 -11.181 1.00 93.75 78 VAL A O 1
ATOM 589 N N . ASN A 1 79 ? -4.543 -5.387 -12.728 1.00 90.19 79 ASN A N 1
ATOM 590 C CA . ASN A 1 79 ? -3.265 -4.818 -13.149 1.00 90.19 79 ASN A CA 1
ATOM 591 C C . ASN A 1 79 ? -3.092 -3.425 -12.534 1.00 90.19 79 ASN A C 1
ATOM 593 O O . ASN A 1 79 ? -3.836 -2.491 -12.856 1.00 90.19 79 ASN A O 1
ATOM 597 N N . PHE A 1 80 ? -2.104 -3.281 -11.652 1.00 90.06 80 PHE A N 1
ATOM 598 C CA . PHE A 1 80 ? -1.764 -2.000 -11.038 1.00 90.06 80 PHE A CA 1
ATOM 599 C C . PHE A 1 80 ? -0.834 -1.191 -11.943 1.00 90.06 80 PHE A C 1
ATOM 601 O O . PHE A 1 80 ? 0.173 -1.697 -12.444 1.00 90.06 80 PHE A O 1
ATOM 608 N N . SER A 1 81 ? -1.166 0.086 -12.138 1.00 86.50 81 SER A N 1
ATOM 609 C CA . SER A 1 81 ? -0.323 1.011 -12.894 1.00 86.50 81 SER A CA 1
ATOM 610 C C . SER A 1 81 ? 0.697 1.676 -11.978 1.00 86.50 81 SER A C 1
ATOM 612 O O . SER A 1 81 ? 0.330 2.341 -11.009 1.00 86.50 81 SER A O 1
ATOM 614 N N . ILE A 1 82 ? 1.977 1.574 -12.336 1.00 86.94 82 ILE A N 1
ATOM 615 C CA . ILE A 1 82 ? 3.067 2.271 -11.642 1.00 86.94 82 ILE A CA 1
ATOM 616 C C . ILE A 1 82 ? 2.963 3.797 -11.767 1.00 86.94 82 ILE A C 1
ATOM 618 O O . ILE A 1 82 ? 3.510 4.526 -10.946 1.00 86.94 82 ILE A O 1
ATOM 622 N N . ALA A 1 83 ? 2.203 4.288 -12.753 1.00 85.50 83 ALA A N 1
ATOM 623 C CA . ALA A 1 83 ? 1.947 5.710 -12.957 1.00 85.50 83 ALA A CA 1
ATOM 624 C C . ALA A 1 83 ? 1.053 6.338 -11.873 1.00 85.50 83 ALA A C 1
ATOM 626 O O . ALA A 1 83 ? 0.798 7.530 -11.939 1.00 85.50 83 ALA A O 1
ATOM 627 N N . ALA A 1 84 ? 0.554 5.568 -10.901 1.00 81.44 84 ALA A N 1
ATOM 628 C CA . ALA A 1 84 ? -0.157 6.102 -9.737 1.00 81.44 84 ALA A CA 1
ATOM 629 C C . ALA A 1 84 ? 0.758 6.323 -8.513 1.00 81.44 84 ALA A C 1
ATOM 631 O O . ALA A 1 84 ? 0.313 6.919 -7.529 1.00 81.44 84 ALA A O 1
ATOM 632 N N . LEU A 1 85 ? 2.003 5.827 -8.558 1.00 87.19 85 LEU A N 1
ATOM 633 C CA . LEU A 1 85 ? 2.935 5.840 -7.431 1.00 87.19 85 LEU A CA 1
ATOM 634 C C . LEU A 1 85 ? 3.847 7.065 -7.460 1.00 87.19 85 LEU A C 1
ATOM 636 O O . LEU A 1 85 ? 4.418 7.421 -8.492 1.00 87.19 85 LEU A O 1
ATOM 640 N N . ASP A 1 86 ? 4.025 7.668 -6.293 1.00 85.69 86 ASP A N 1
ATOM 641 C CA . ASP A 1 86 ? 4.966 8.755 -6.078 1.00 85.69 86 ASP A CA 1
ATOM 642 C C . ASP A 1 86 ? 6.364 8.216 -5.729 1.00 85.69 86 ASP A C 1
ATOM 644 O O . ASP A 1 86 ? 6.600 7.708 -4.633 1.00 85.69 86 ASP A O 1
ATOM 648 N N . PHE A 1 87 ? 7.308 8.367 -6.661 1.00 85.62 87 PHE A N 1
ATOM 649 C CA . PHE A 1 87 ? 8.712 7.980 -6.481 1.00 85.62 87 PHE A CA 1
ATOM 650 C C . PHE A 1 87 ? 9.599 9.106 -5.923 1.00 85.62 87 PHE A C 1
ATOM 652 O O . PHE A 1 87 ? 10.822 8.955 -5.889 1.00 85.62 87 PHE A O 1
ATOM 659 N N . GLU A 1 88 ? 9.040 10.246 -5.500 1.00 83.69 88 GLU A N 1
ATOM 660 C CA . GLU A 1 88 ? 9.842 11.339 -4.951 1.00 83.69 88 GLU A CA 1
ATOM 661 C C . GLU A 1 88 ? 10.625 10.867 -3.713 1.00 83.69 88 GLU A C 1
ATOM 663 O O . GLU A 1 88 ? 10.055 10.388 -2.730 1.00 83.69 88 GLU A O 1
ATOM 668 N N . GLY A 1 89 ? 11.948 11.022 -3.745 1.00 82.00 89 GLY A N 1
ATOM 669 C CA . GLY A 1 89 ? 12.831 10.604 -2.655 1.00 82.00 89 GLY A CA 1
ATOM 670 C C . GLY A 1 89 ? 13.227 9.124 -2.667 1.00 82.00 89 GLY A C 1
ATOM 671 O O . GLY A 1 89 ? 13.958 8.718 -1.772 1.00 82.00 89 GLY A O 1
ATOM 672 N N . ILE A 1 90 ? 12.807 8.341 -3.668 1.00 87.12 90 ILE A N 1
ATOM 673 C CA . ILE A 1 90 ? 13.311 6.978 -3.888 1.00 87.12 90 ILE A CA 1
ATOM 674 C C . ILE A 1 90 ? 14.603 7.041 -4.705 1.00 87.12 90 ILE A C 1
ATOM 676 O O . ILE A 1 90 ? 14.644 7.647 -5.781 1.00 87.12 90 ILE A O 1
ATOM 680 N N . GLY A 1 91 ? 15.668 6.414 -4.199 1.00 90.81 91 GLY A N 1
ATOM 681 C CA . GLY A 1 91 ? 16.984 6.439 -4.828 1.00 90.81 91 GLY A CA 1
ATOM 682 C C . GLY A 1 91 ? 17.032 5.693 -6.165 1.00 90.81 91 GLY A C 1
ATOM 683 O O . GLY A 1 91 ? 16.182 4.863 -6.489 1.00 90.81 91 GLY A O 1
ATOM 684 N N . GLY A 1 92 ? 18.077 5.946 -6.960 1.00 93.62 92 GLY A N 1
ATOM 685 C CA . GLY A 1 92 ? 18.210 5.344 -8.292 1.00 93.62 92 GLY A CA 1
ATOM 686 C C . GLY A 1 92 ? 18.307 3.814 -8.278 1.00 93.62 92 GLY A C 1
ATOM 687 O O . GLY A 1 92 ? 17.779 3.168 -9.179 1.00 93.62 92 GLY A O 1
ATOM 688 N N . PHE A 1 93 ? 18.963 3.230 -7.271 1.00 93.56 93 PHE A N 1
ATOM 689 C CA . PHE A 1 93 ? 19.041 1.774 -7.116 1.00 93.56 93 PHE A CA 1
ATOM 690 C C . PHE A 1 93 ? 17.689 1.174 -6.712 1.00 93.56 93 PHE A C 1
ATOM 692 O O . PHE A 1 93 ? 17.168 0.326 -7.430 1.00 93.56 93 PHE A O 1
ATOM 699 N N . GLU A 1 94 ? 17.084 1.676 -5.635 1.00 92.75 94 GLU A N 1
ATOM 700 C CA . GLU A 1 94 ? 15.779 1.227 -5.127 1.00 92.75 94 GLU A CA 1
ATOM 701 C C . GLU A 1 94 ? 14.692 1.320 -6.201 1.00 92.75 94 GLU A C 1
ATOM 703 O O . GLU A 1 94 ? 13.935 0.376 -6.414 1.00 92.75 94 GLU A O 1
ATOM 708 N N . ARG A 1 95 ? 14.663 2.424 -6.959 1.00 92.62 95 ARG A N 1
ATOM 709 C CA . ARG A 1 95 ? 13.710 2.609 -8.057 1.00 92.62 95 ARG A CA 1
ATOM 710 C C . ARG A 1 95 ? 13.855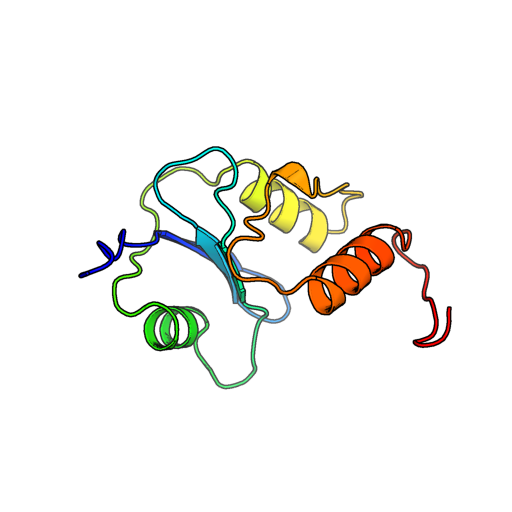 1.537 -9.135 1.00 92.62 95 ARG A C 1
ATOM 712 O O . ARG A 1 95 ? 12.846 1.082 -9.664 1.00 92.62 95 ARG A O 1
ATOM 719 N N . ARG A 1 96 ? 15.085 1.142 -9.487 1.00 93.31 96 ARG A N 1
ATOM 720 C CA . ARG A 1 96 ? 15.314 0.078 -10.480 1.00 93.31 96 ARG A CA 1
ATOM 721 C C . ARG A 1 96 ? 14.813 -1.273 -9.981 1.00 93.31 96 ARG A C 1
ATOM 723 O O . ARG A 1 96 ? 14.194 -1.982 -10.763 1.00 93.31 96 ARG A O 1
ATOM 730 N N . VAL A 1 97 ? 15.039 -1.589 -8.705 1.00 93.81 97 VAL A N 1
ATOM 731 C CA . VAL A 1 97 ? 14.540 -2.828 -8.088 1.00 93.81 97 VAL A CA 1
ATOM 732 C C . VAL A 1 97 ? 13.012 -2.860 -8.116 1.00 93.81 97 VAL A C 1
ATOM 734 O O . VAL A 1 97 ? 12.442 -3.779 -8.687 1.00 93.81 97 VAL A O 1
ATOM 737 N N . LEU A 1 98 ? 12.343 -1.805 -7.638 1.00 92.19 98 LEU A N 1
ATOM 738 C CA . LEU A 1 98 ? 10.874 -1.729 -7.635 1.00 92.19 98 LEU A CA 1
ATOM 739 C C . LEU A 1 98 ? 10.260 -1.836 -9.042 1.00 92.19 98 LEU A C 1
ATOM 741 O O . LEU A 1 98 ? 9.194 -2.424 -9.218 1.00 92.19 98 LEU A O 1
ATOM 745 N N . LEU A 1 99 ? 10.922 -1.266 -10.056 1.00 92.69 99 LEU A N 1
ATOM 746 C CA . LEU A 1 99 ? 10.486 -1.387 -11.449 1.00 92.69 99 LEU A CA 1
ATOM 747 C C . LEU A 1 99 ? 10.663 -2.806 -11.995 1.00 92.69 99 LEU A C 1
ATOM 749 O O . LEU A 1 99 ? 9.812 -3.247 -12.762 1.00 92.69 99 LEU A O 1
ATOM 753 N N . ALA A 1 100 ? 11.735 -3.506 -11.614 1.00 93.69 100 ALA A N 1
ATOM 754 C CA . ALA A 1 100 ? 11.943 -4.905 -11.975 1.00 93.69 100 ALA A CA 1
ATOM 755 C C . ALA A 1 100 ? 10.909 -5.815 -11.291 1.00 93.69 100 ALA A C 1
ATOM 757 O O . ALA A 1 100 ? 10.301 -6.646 -11.961 1.00 93.69 100 ALA A O 1
ATOM 758 N N . ASP A 1 101 ? 10.630 -5.590 -10.004 1.00 93.19 101 ASP A N 1
ATOM 759 C CA . ASP A 1 101 ? 9.606 -6.325 -9.250 1.00 93.19 101 ASP A CA 1
ATOM 760 C C . ASP A 1 101 ? 8.213 -6.161 -9.873 1.00 93.19 101 ASP A C 1
ATOM 762 O O . ASP A 1 101 ? 7.458 -7.125 -9.983 1.00 93.19 101 ASP A O 1
ATOM 766 N N . HIS A 1 102 ? 7.879 -4.956 -10.356 1.00 92.50 102 HIS A N 1
ATOM 767 C CA . HIS A 1 102 ? 6.613 -4.691 -11.056 1.00 92.50 102 HIS A CA 1
ATOM 768 C C . HIS A 1 102 ? 6.442 -5.511 -12.346 1.00 92.50 102 HIS A C 1
ATOM 770 O O . HIS A 1 102 ? 5.310 -5.751 -12.760 1.00 92.50 102 HIS A O 1
ATOM 776 N N . GLN A 1 103 ? 7.534 -5.972 -12.969 1.00 92.38 103 GLN A N 1
ATOM 777 C CA . GLN A 1 103 ? 7.467 -6.825 -14.161 1.00 92.38 103 GLN A CA 1
ATOM 778 C C . GLN A 1 103 ? 7.174 -8.296 -13.844 1.00 92.38 103 GLN A C 1
ATOM 780 O O . GLN A 1 103 ? 6.878 -9.057 -14.767 1.00 92.38 103 GLN A O 1
ATOM 785 N N . ILE A 1 104 ? 7.242 -8.722 -12.577 1.00 93.19 104 ILE A N 1
ATOM 786 C CA . ILE A 1 104 ? 6.959 -10.109 -12.199 1.00 93.19 104 ILE A CA 1
ATOM 787 C C . ILE A 1 104 ? 5.451 -10.366 -12.356 1.00 93.19 104 ILE A C 1
ATOM 789 O O . ILE A 1 104 ? 4.641 -9.736 -11.669 1.00 93.19 104 ILE A O 1
ATOM 793 N N . PRO A 1 105 ? 5.027 -11.306 -13.223 1.00 91.94 105 PRO A N 1
ATOM 794 C CA . PRO A 1 105 ? 3.610 -11.590 -13.397 1.00 91.94 105 PRO A CA 1
ATOM 795 C C . PRO A 1 105 ? 2.989 -12.156 -12.120 1.00 91.94 105 PRO A C 1
ATOM 797 O O . PRO A 1 105 ? 3.621 -12.910 -11.375 1.00 91.94 105 PRO A O 1
ATOM 800 N N . ARG A 1 106 ? 1.702 -11.878 -11.904 1.00 90.81 106 ARG A N 1
ATOM 801 C CA . ARG A 1 106 ? 0.947 -12.491 -10.806 1.00 90.81 106 ARG A CA 1
ATOM 802 C C . ARG A 1 106 ? 1.077 -14.018 -10.846 1.00 90.81 106 ARG A C 1
ATOM 804 O O . ARG A 1 106 ? 0.910 -14.641 -11.892 1.00 90.81 106 ARG A O 1
ATOM 811 N N . GLY A 1 107 ? 1.336 -14.614 -9.683 1.00 91.44 107 GLY A N 1
ATOM 812 C CA . GLY A 1 107 ? 1.512 -16.062 -9.546 1.00 91.44 107 GLY A CA 1
ATOM 813 C C . GLY A 1 107 ? 2.877 -16.575 -10.015 1.00 91.44 107 GLY A C 1
ATOM 814 O O . GLY A 1 107 ? 3.064 -17.785 -10.119 1.00 91.44 107 GLY A O 1
ATOM 815 N N . ARG A 1 108 ? 3.831 -15.682 -10.303 1.00 95.12 108 ARG A N 1
ATOM 816 C CA . ARG A 1 108 ? 5.228 -16.015 -10.595 1.00 95.12 108 ARG A CA 1
ATOM 817 C C . ARG A 1 108 ? 6.148 -15.445 -9.522 1.00 95.12 108 ARG A C 1
ATOM 819 O O . ARG A 1 108 ? 5.762 -14.574 -8.749 1.00 95.12 108 ARG A O 1
ATOM 826 N N . VAL A 1 109 ? 7.366 -15.973 -9.489 1.00 95.19 109 VAL A N 1
ATOM 827 C CA . VAL A 1 109 ? 8.441 -15.547 -8.592 1.00 95.19 109 VAL A CA 1
ATOM 828 C C . VAL A 1 109 ? 9.730 -15.398 -9.392 1.00 95.19 109 VAL A C 1
ATOM 830 O O . VAL A 1 109 ? 9.898 -16.054 -10.421 1.00 95.19 109 VAL A O 1
ATOM 833 N N . MET A 1 110 ? 10.622 -14.543 -8.907 1.00 93.75 110 MET A N 1
ATOM 834 C CA . MET A 1 110 ? 11.970 -14.317 -9.429 1.00 93.75 110 MET A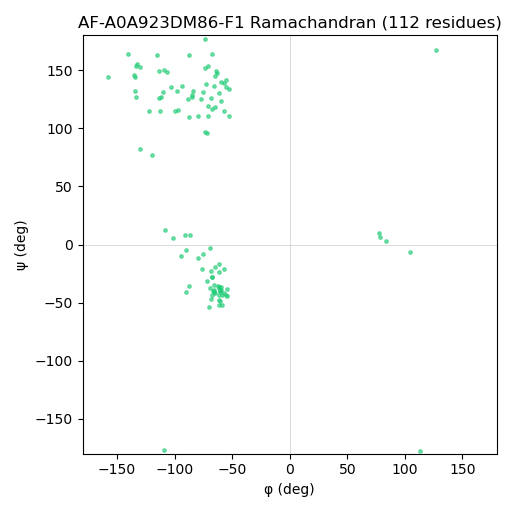 CA 1
ATOM 835 C C . MET A 1 110 ? 12.945 -14.340 -8.249 1.00 93.75 110 MET A C 1
ATOM 837 O O . MET A 1 110 ? 12.531 -14.111 -7.108 1.00 93.75 110 MET A O 1
ATOM 841 N N . THR A 1 111 ? 14.217 -14.656 -8.487 1.00 93.69 111 THR A N 1
ATOM 842 C CA . THR A 1 111 ? 15.220 -14.641 -7.415 1.00 93.69 111 THR A CA 1
ATOM 843 C C . THR A 1 111 ? 15.831 -13.248 -7.273 1.00 93.69 111 THR A C 1
ATOM 845 O O . THR A 1 111 ? 15.756 -12.431 -8.185 1.00 93.69 111 THR A O 1
ATOM 848 N N . TYR A 1 112 ? 16.497 -12.964 -6.151 1.00 87.81 112 TYR A N 1
ATOM 849 C CA . TYR A 1 112 ? 17.212 -11.690 -5.977 1.00 87.81 112 TYR A CA 1
ATOM 850 C C . TYR A 1 112 ? 18.349 -11.473 -6.996 1.00 87.81 112 TYR A C 1
ATOM 852 O O . TYR A 1 112 ? 18.808 -10.345 -7.156 1.00 87.81 112 TYR A O 1
ATOM 860 N N . GLY A 1 113 ? 18.802 -12.530 -7.682 1.00 86.06 113 GLY A N 1
ATOM 861 C CA . GLY A 1 113 ? 19.780 -12.444 -8.770 1.00 86.06 113 GLY A CA 1
ATOM 862 C C . GLY A 1 113 ? 19.172 -12.263 -10.167 1.00 86.06 113 GLY A C 1
ATOM 863 O O . GLY A 1 113 ? 19.937 -12.089 -11.113 1.00 86.06 113 GLY A O 1
ATOM 864 N N . GLY A 1 114 ? 17.837 -12.291 -10.290 1.00 70.31 114 GLY A N 1
ATOM 865 C CA . GLY A 1 114 ? 17.126 -12.566 -11.544 1.00 70.31 114 GLY A CA 1
ATOM 866 C C . GLY A 1 114 ? 16.830 -14.051 -11.653 1.00 70.31 114 GLY A C 1
ATOM 867 O O . GLY A 1 114 ? 17.685 -14.779 -12.189 1.00 70.31 114 GLY A O 1
#

Foldseek 3Di:
DDDPLQAWEWDWDQAPQGTKIFIFRPDDQQTTEDIDDDDPPDDPVVVCCVVRVSYYYDPDDDDPVSVLVNCVRVPHDGQDDPSNHDCVPPDPVRVVVVVVVSPADPPGDDDPVD

Secondary structure (DSSP, 8-state):
--------EEEEE--TTSPEEEEE-SSSS--EEEEE--BTTB-HHHHHHHHSTT-EE--S---HHHHHHHHHHTT------GGGB--TT--HHHHHHHHHHHTSPTT----TT-

Mean predicted aligned error: 5.56 Å

Sequence (114 aa):
MMKTVVACVYDLIPSPIGEVGIVRRPEGAFPVRMIFLPHVGASTSKRIRETFPEAVPSSGKKDKTGMQIEAYLAGDAVNFSIAALDFEGIGGFERRVLLADHQIPRGRVMTYGG

pLDDT: mean 87.17, std 12.19, range [36.12, 96.94]

Radius of gyration: 15.2 Å; Cα contacts (8 Å, |Δi|>4): 135; chains: 1; bounding box: 35×42×31 Å

Nearest PDB structures (foldseek):
  1biz-assembly1_A  TM=3.418E-01  e=7.186E-01  Human immunod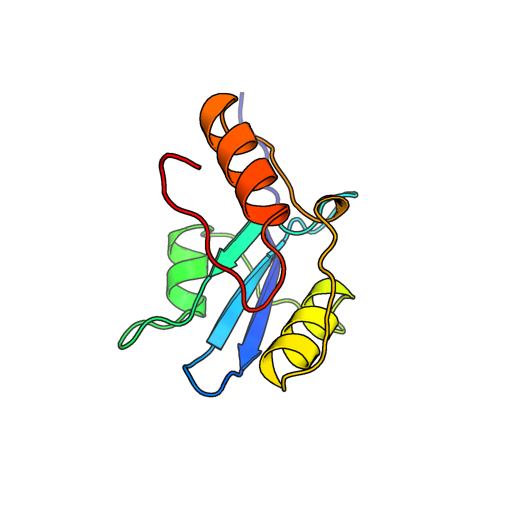eficiency virus 1
  3nf9-assembly1_A  TM=3.364E-01  e=1.066E+00  Human immunodeficiency virus 1
  5u1c-assembly1_D  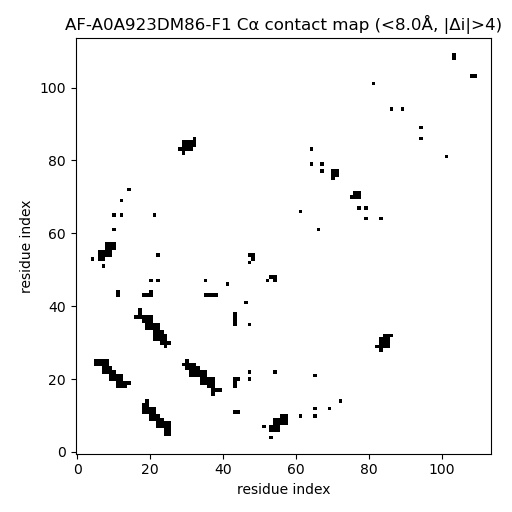TM=3.802E-01  e=1.298E+00  Saccharolobus solfataricus
  5kgx-assembly1_A-2  TM=2.962E-01  e=1.216E+00  Human immunodeficiency virus 1
  4dmn-assembly1_A  TM=2.956E-01  e=1.481E+00  Human immunodeficiency virus type 1 (NEW YORK-5 ISOLATE)